Protein AF-0000000065887383 (afdb_homodimer)

Sequence (166 aa):
MAENVPADVNTLSFELAIEELETIVKRLEDGKVALEESVAIYERGEALKRRCEELLRRAEARVEKITTDASGHVTGTEPLDVRMAENVPADVNTLSFELAIEELETIVKRLEDGKVALEESVAIYERGEALKRRCEELLRRAEARVEKITTDASGHVTGTEPLDVR

pLDDT: mean 84.91, std 17.13, range [34.69, 98.5]

Solvent-accessible surface area (backbone atoms only — not comparable to full-atom values): 9653 Å² total; per-residue (Å²): 125,83,76,80,67,74,75,65,65,88,74,51,52,58,70,58,31,51,53,50,35,50,52,46,36,53,50,61,67,64,65,79,58,55,71,72,55,44,52,56,48,49,52,50,37,52,50,29,51,49,43,42,50,50,54,50,49,52,50,52,50,50,54,49,53,53,51,49,57,43,53,61,48,60,66,62,57,66,73,77,75,80,119,125,81,76,80,66,72,75,64,64,86,73,51,51,61,70,58,30,52,52,50,36,49,51,46,38,53,48,62,67,64,64,80,59,55,71,73,55,44,52,54,49,49,51,50,36,52,50,27,51,51,45,44,50,50,52,51,50,51,50,51,51,52,54,49,54,55,52,48,57,42,53,60,47,61,66,61,57,64,72,76,76,80,118

Radius of gyration: 23.43 Å; Cα contacts (8 Å, |Δi|>4): 99; chains: 2; bounding box: 41×82×50 Å

Foldseek 3Di:
DPPPPDDDLLPDDLVRLVVLLVVLVVVVVVVPDDPVRNVVSVVSNVSSVVNNVVVVVVVVVVVVVVVVVVVVVVVPPPPPPPD/DPPPPDDDLLPDDLVRLVVLLVVLVVVVVVVPDDPVRNVVSVVSNVSSVVNNVVVVVVVVVVVVVVVVVVVVVVVPPPPPPPD

Structure (mmCIF, N/CA/C/O backbone):
data_AF-0000000065887383-model_v1
#
loop_
_entity.id
_entity.type
_entity.pdbx_description
1 polymer 'Exodeoxyribonuclease 7 small subunit'
#
loop_
_atom_site.group_PDB
_atom_site.id
_atom_site.type_symbol
_atom_site.label_atom_id
_atom_site.label_alt_id
_atom_site.label_comp_id
_atom_site.label_asym_id
_atom_site.label_entity_id
_atom_site.label_seq_id
_atom_site.pdbx_PDB_ins_code
_atom_site.Cartn_x
_atom_site.Cartn_y
_atom_site.Cartn_z
_atom_site.occupancy
_atom_site.B_iso_or_equiv
_atom_site.auth_seq_id
_atom_site.auth_comp_id
_atom_site.auth_asym_id
_atom_site.auth_atom_id
_atom_site.pdbx_PDB_model_num
ATOM 1 N N . MET A 1 1 ? -21.75 19.828 24.281 1 34.69 1 MET A N 1
ATOM 2 C CA . MET A 1 1 ? -21.406 19.719 22.875 1 34.69 1 MET A CA 1
ATOM 3 C C . MET A 1 1 ? -20.5 18.516 22.625 1 34.69 1 MET A C 1
ATOM 5 O O . MET A 1 1 ? -19.578 18.266 23.406 1 34.69 1 MET A O 1
ATOM 9 N N . ALA A 1 2 ? -20.969 17.484 22.156 1 48.56 2 ALA A N 1
ATOM 10 C CA . ALA A 1 2 ? -20.234 16.234 21.969 1 48.56 2 ALA A CA 1
ATOM 11 C C . ALA A 1 2 ? -18.875 16.469 21.344 1 48.56 2 ALA A C 1
ATOM 13 O O . ALA A 1 2 ? -18.766 17.125 20.297 1 48.56 2 ALA A O 1
ATOM 14 N N . GLU A 1 3 ? -17.812 16.734 22.078 1 47.03 3 GLU A N 1
ATOM 15 C CA . GLU A 1 3 ? -16.469 16.906 21.562 1 47.03 3 GLU A CA 1
ATOM 16 C C . GLU A 1 3 ? -16.172 15.898 20.453 1 47.03 3 GLU A C 1
ATOM 18 O O . GLU A 1 3 ? -16.297 14.688 20.656 1 47.03 3 GLU A O 1
ATOM 23 N N . ASN A 1 4 ? -16.5 16.219 19.219 1 56.16 4 ASN A N 1
ATOM 24 C CA . ASN A 1 4 ? -16.25 15.375 18.062 1 56.16 4 ASN A CA 1
ATOM 25 C C . ASN A 1 4 ? -14.812 14.883 18.016 1 56.16 4 ASN A C 1
ATOM 27 O O . ASN A 1 4 ? -13.914 15.609 17.578 1 56.16 4 ASN A O 1
ATOM 31 N N . VAL A 1 5 ? -14.5 14.062 18.969 1 64.31 5 VAL A N 1
ATOM 32 C CA . VAL A 1 5 ? -13.172 13.453 19.016 1 64.31 5 VAL A CA 1
ATOM 33 C C . VAL A 1 5 ? -12.883 12.75 17.688 1 64.31 5 VAL A C 1
ATOM 35 O O . VAL A 1 5 ? -13.648 11.875 17.266 1 64.31 5 VAL A O 1
ATOM 38 N N . PRO A 1 6 ? -11.859 13.289 17.094 1 77.62 6 PRO A N 1
ATOM 39 C CA . PRO A 1 6 ? -11.539 12.641 15.82 1 77.62 6 PRO A CA 1
ATOM 40 C C . PRO A 1 6 ? -11.383 11.133 15.953 1 77.62 6 PRO A C 1
ATOM 42 O O . PRO A 1 6 ? -11.055 10.633 17.031 1 77.62 6 PRO A O 1
ATOM 45 N N . ALA A 1 7 ? -11.836 10.461 14.938 1 85.25 7 ALA A N 1
ATOM 46 C CA . ALA A 1 7 ? -11.75 9 14.914 1 85.25 7 ALA A CA 1
ATOM 47 C C . ALA A 1 7 ? -10.336 8.531 15.25 1 85.25 7 ALA A C 1
ATOM 49 O O . ALA A 1 7 ? -9.359 9.242 14.992 1 85.25 7 ALA A O 1
ATOM 50 N N . ASP A 1 8 ? -10.25 7.445 15.984 1 95.38 8 ASP A N 1
ATOM 51 C CA . ASP A 1 8 ? -8.961 6.801 16.234 1 95.38 8 ASP A CA 1
ATOM 52 C C . ASP A 1 8 ? -8.211 6.551 14.938 1 95.38 8 ASP A C 1
ATOM 54 O O . ASP A 1 8 ? -8.695 5.84 14.055 1 95.38 8 ASP A O 1
ATOM 58 N N . VAL A 1 9 ? -6.977 7.09 14.805 1 97.12 9 VAL A N 1
ATOM 59 C CA . VAL A 1 9 ? -6.16 7.039 13.602 1 97.12 9 VAL A CA 1
ATOM 60 C C . VAL A 1 9 ? -5.906 5.586 13.211 1 97.12 9 VAL A C 1
ATOM 62 O O . VAL A 1 9 ? -5.852 5.254 12.023 1 97.12 9 VAL A O 1
ATOM 65 N N . ASN A 1 10 ? -5.922 4.727 14.234 1 96.94 10 ASN A N 1
ATOM 66 C CA . ASN A 1 10 ? -5.543 3.334 14.016 1 96.94 10 ASN A CA 1
ATOM 67 C C . ASN A 1 10 ? -6.66 2.549 13.336 1 96.94 10 ASN A C 1
ATOM 69 O O . ASN A 1 10 ? -6.438 1.437 12.852 1 96.94 10 ASN A O 1
ATOM 73 N N . THR A 1 11 ? -7.797 3.115 13.242 1 96.94 11 THR A N 1
ATOM 74 C CA . THR A 1 11 ? -8.93 2.41 12.648 1 96.94 11 THR A CA 1
ATOM 75 C C . THR A 1 11 ? -9.172 2.883 11.219 1 96.94 11 THR A C 1
ATOM 77 O O . THR A 1 11 ? -10.023 2.334 10.516 1 96.94 11 THR A O 1
ATOM 80 N N . LEU A 1 12 ? -8.469 3.812 10.797 1 97 12 LEU A N 1
ATOM 81 C CA . LEU A 1 12 ? -8.695 4.395 9.484 1 97 12 LEU A CA 1
ATOM 82 C C . LEU A 1 12 ? -8.109 3.516 8.383 1 97 12 LEU A C 1
ATOM 84 O O . LEU A 1 12 ? -7.047 2.918 8.57 1 97 12 LEU A O 1
ATOM 88 N N . SER A 1 13 ? -8.914 3.576 7.285 1 97.31 13 SER A N 1
ATOM 89 C CA . SER A 1 13 ? -8.352 2.992 6.07 1 97.31 13 SER A CA 1
ATOM 90 C C . SER A 1 13 ? -7.27 3.887 5.477 1 97.31 13 SER A C 1
ATOM 92 O O . SER A 1 13 ? -7.148 5.055 5.855 1 97.31 13 SER A O 1
ATOM 94 N N . PHE A 1 14 ? -6.492 3.359 4.527 1 97.69 14 PHE A N 1
ATOM 95 C CA . PHE A 1 14 ? -5.457 4.133 3.85 1 97.69 14 PHE A CA 1
ATOM 96 C C . PHE A 1 14 ? -6.055 5.371 3.188 1 97.69 14 PHE A C 1
ATOM 98 O O . PHE A 1 14 ? -5.555 6.48 3.375 1 97.69 14 PHE A O 1
ATOM 105 N N . GLU A 1 15 ? -7.07 5.066 2.457 1 96.31 15 GLU A N 1
ATOM 106 C CA . GLU A 1 15 ? -7.688 6.152 1.705 1 96.31 15 GLU A CA 1
ATOM 107 C C . GLU A 1 15 ? -8.188 7.254 2.637 1 96.31 15 GLU A C 1
ATOM 109 O O . GLU A 1 15 ? -7.969 8.438 2.381 1 96.31 15 GLU A O 1
ATOM 114 N N . LEU A 1 16 ? -8.805 6.895 3.703 1 97.56 16 LEU A N 1
ATOM 115 C CA . LEU A 1 16 ? -9.32 7.879 4.648 1 97.56 16 LEU A CA 1
ATOM 116 C C . LEU A 1 16 ? -8.172 8.602 5.352 1 97.56 16 LEU A C 1
ATOM 118 O O . LEU A 1 16 ? -8.234 9.812 5.574 1 97.56 16 LEU A O 1
ATOM 122 N N . ALA A 1 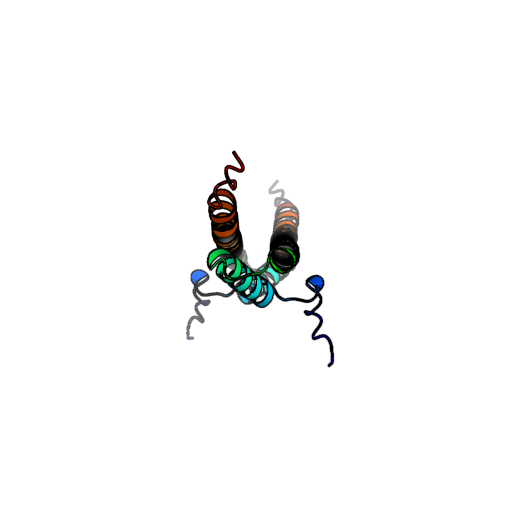17 ? -7.133 7.836 5.691 1 97.75 17 ALA A N 1
ATOM 123 C CA . ALA A 1 17 ? -5.969 8.414 6.355 1 97.75 17 ALA A CA 1
ATOM 124 C C . ALA A 1 17 ? -5.266 9.43 5.453 1 97.75 17 ALA A C 1
ATOM 126 O O . ALA A 1 17 ? -4.934 10.531 5.891 1 97.75 17 ALA A O 1
ATOM 127 N N . ILE A 1 18 ? -5.098 9.117 4.215 1 97.38 18 ILE A N 1
ATOM 128 C CA . ILE A 1 18 ? -4.391 9.984 3.285 1 97.38 18 ILE A CA 1
ATOM 129 C C . ILE A 1 18 ? -5.23 11.234 3.008 1 97.38 18 ILE A C 1
ATOM 131 O O . ILE A 1 18 ? -4.699 12.336 2.908 1 97.38 18 ILE A O 1
ATOM 135 N N . GLU A 1 19 ? -6.52 11.078 2.867 1 97.19 19 GLU A N 1
ATOM 136 C CA . GLU A 1 19 ? -7.406 12.211 2.635 1 97.19 19 GLU A CA 1
ATOM 137 C C . GLU A 1 19 ? -7.363 13.195 3.801 1 97.19 19 GLU A C 1
ATOM 139 O O . GLU A 1 19 ? -7.301 14.406 3.594 1 97.19 19 GLU A O 1
ATOM 144 N N . GLU A 1 20 ? -7.406 12.648 4.969 1 96.88 20 GLU A N 1
ATOM 145 C CA . GLU A 1 20 ? -7.332 13.516 6.141 1 96.88 20 GLU A CA 1
ATOM 146 C C . GLU A 1 20 ? -5.969 14.188 6.242 1 96.88 20 GLU A C 1
ATOM 148 O O . GLU A 1 20 ? -5.879 15.375 6.582 1 96.88 20 GLU A O 1
ATOM 153 N N . LEU A 1 21 ? -4.914 13.43 5.934 1 96.62 21 LEU A N 1
ATOM 154 C CA . LEU A 1 21 ? -3.568 14 5.945 1 96.62 21 LEU A CA 1
ATOM 155 C C . LEU A 1 21 ? -3.461 15.156 4.961 1 96.62 21 LEU A C 1
ATOM 157 O O . LEU A 1 21 ? -2.906 16.203 5.289 1 96.62 21 LEU A O 1
ATOM 161 N N . GLU A 1 22 ? -4.031 15.008 3.812 1 96.56 22 GLU A N 1
ATOM 162 C CA . GLU A 1 22 ? -4.039 16.062 2.811 1 96.56 22 GLU A CA 1
ATOM 163 C C . GLU A 1 22 ? -4.785 17.297 3.314 1 96.56 22 GLU A C 1
ATOM 165 O O . GLU A 1 22 ? -4.34 18.438 3.111 1 96.56 22 GLU A O 1
ATOM 170 N N . THR A 1 23 ? -5.871 17.109 3.93 1 95.19 23 THR A N 1
ATOM 171 C CA . THR A 1 23 ? -6.676 18.203 4.488 1 95.19 23 THR A CA 1
ATOM 172 C C . THR A 1 23 ? -5.887 18.969 5.547 1 95.19 23 THR A C 1
ATOM 174 O O . THR A 1 23 ? -5.914 20.188 5.578 1 95.19 23 THR A O 1
ATOM 177 N N . ILE A 1 24 ? -5.191 18.219 6.367 1 93.5 24 ILE A N 1
ATOM 178 C CA . ILE A 1 24 ? -4.387 18.812 7.43 1 93.5 24 ILE A CA 1
ATOM 179 C C . ILE A 1 24 ? -3.264 19.656 6.82 1 93.5 24 ILE A C 1
ATOM 181 O O . ILE A 1 24 ? -3.025 20.781 7.25 1 93.5 24 ILE A O 1
ATOM 185 N N . VAL A 1 25 ? -2.635 19.156 5.773 1 93.38 25 VAL A N 1
ATOM 186 C CA . VAL A 1 25 ? -1.535 19.859 5.125 1 93.38 25 VAL A CA 1
ATOM 187 C C . VAL A 1 25 ? -2.051 21.156 4.492 1 93.38 25 VAL A C 1
ATOM 189 O O . VAL A 1 25 ? -1.423 22.203 4.617 1 93.38 25 VAL A O 1
ATOM 192 N N . LYS A 1 26 ? -3.182 21.109 3.92 1 92.06 26 LYS A N 1
ATOM 193 C CA . LYS A 1 26 ? -3.791 22.281 3.32 1 92.06 26 LYS A CA 1
ATOM 194 C C . LYS A 1 26 ? -4.117 23.328 4.383 1 92.06 26 LYS A C 1
ATOM 196 O O . LYS A 1 26 ? -3.896 24.531 4.172 1 92.06 26 LYS A O 1
ATOM 201 N N . ARG A 1 27 ? -4.594 22.859 5.516 1 90.69 27 ARG A N 1
ATOM 202 C CA . ARG A 1 27 ? -4.938 23.766 6.609 1 90.69 27 ARG A CA 1
ATOM 203 C C . ARG A 1 27 ? -3.695 24.453 7.164 1 90.69 27 ARG A C 1
ATOM 205 O O . ARG A 1 27 ? -3.723 25.641 7.465 1 90.69 27 ARG A O 1
ATOM 212 N N . LEU A 1 28 ? -2.625 23.734 7.242 1 88.25 28 LEU A N 1
ATOM 213 C CA . LEU A 1 28 ? -1.37 24.281 7.746 1 88.25 28 LEU A CA 1
ATOM 214 C C . LEU A 1 28 ? -0.777 25.281 6.758 1 88.25 28 LEU A C 1
ATOM 216 O O . LEU A 1 28 ? -0.236 26.312 7.164 1 88.25 28 LEU A O 1
ATOM 220 N N . GLU A 1 29 ? -0.95 25.016 5.578 1 85.94 29 GLU A N 1
ATOM 221 C CA . GLU A 1 29 ? -0.429 25.891 4.531 1 85.94 29 GLU A CA 1
ATOM 222 C C . GLU A 1 29 ? -1.219 27.188 4.453 1 85.94 29 GLU A C 1
ATOM 224 O O . GLU A 1 29 ? -0.668 28.234 4.102 1 85.94 29 GLU A O 1
ATOM 229 N N . ASP A 1 30 ? -2.414 27.141 4.773 1 85.31 30 ASP A N 1
ATOM 230 C CA . ASP A 1 30 ? -3.26 28.344 4.746 1 85.31 30 ASP A CA 1
ATOM 231 C C . ASP A 1 30 ? -2.883 29.297 5.867 1 85.31 30 ASP A C 1
ATOM 233 O O . ASP A 1 30 ? -3.18 30.5 5.789 1 85.31 30 ASP A O 1
ATOM 237 N N . GLY A 1 31 ? -2.271 28.969 6.898 1 80.88 31 GLY A N 1
ATOM 238 C CA . GLY A 1 31 ? -1.736 29.812 7.957 1 80.88 31 GLY A CA 1
ATOM 239 C C . GLY A 1 31 ? -2.814 30.453 8.812 1 80.88 31 GLY A C 1
ATOM 240 O O . GLY A 1 31 ? -2.539 31.391 9.562 1 80.88 31 GLY A O 1
ATOM 241 N N . LYS A 1 32 ? -4.035 29.953 8.664 1 83.44 32 LYS A N 1
ATOM 242 C CA . LYS A 1 32 ? -5.137 30.609 9.367 1 83.44 32 LYS A CA 1
ATOM 243 C C . LYS A 1 32 ? -5.473 29.859 10.656 1 83.44 32 LYS A C 1
ATOM 245 O O . LYS A 1 32 ? -6.523 30.094 11.258 1 83.44 32 LYS A O 1
ATOM 250 N N . VAL A 1 33 ? -4.512 29.062 11.133 1 84 33 VAL A N 1
ATOM 251 C CA . VAL A 1 33 ? -4.789 28.25 12.32 1 84 33 VAL A CA 1
ATOM 252 C C . VAL A 1 33 ? -4.039 28.812 13.523 1 84 33 VAL A C 1
ATOM 254 O O . VAL A 1 33 ? -2.928 29.328 13.383 1 84 33 VAL A O 1
ATOM 257 N N . ALA A 1 34 ? -4.762 28.953 14.719 1 87 34 ALA A N 1
ATOM 258 C CA . ALA A 1 34 ? -4.113 29.359 15.969 1 87 34 ALA A CA 1
ATOM 259 C C . ALA A 1 34 ? -2.953 28.422 16.297 1 87 34 ALA A C 1
ATOM 261 O O . ALA A 1 34 ? -2.93 27.266 15.867 1 87 34 ALA A O 1
ATOM 262 N N . LEU A 1 35 ? -1.982 29.016 17.062 1 82.69 35 LEU A N 1
ATOM 263 C CA . LEU A 1 35 ? -0.776 28.266 17.391 1 82.69 35 LEU A CA 1
ATOM 264 C C . LEU A 1 35 ? -1.127 26.922 18.016 1 82.69 35 LEU A C 1
ATOM 266 O O . LEU A 1 35 ? -0.615 25.875 17.609 1 82.69 35 LEU A O 1
ATOM 270 N N . GLU A 1 36 ? -1.937 26.891 19.062 1 84.56 36 GLU A N 1
ATOM 271 C CA . GLU A 1 36 ? -2.316 25.672 19.75 1 84.56 36 GLU A CA 1
ATOM 272 C C . GLU A 1 36 ? -3.004 24.688 18.812 1 84.56 36 GLU A C 1
ATOM 274 O O . GLU A 1 36 ? -2.754 23.484 18.875 1 84.56 36 GLU A O 1
ATOM 279 N N . GLU A 1 37 ? -3.744 25.125 17.969 1 89 37 GLU A N 1
ATOM 280 C CA . GLU A 1 37 ? -4.438 24.297 16.984 1 89 37 GLU A CA 1
ATOM 281 C C . GLU A 1 37 ? -3.465 23.734 15.945 1 89 37 GLU A C 1
ATOM 283 O O . GLU A 1 37 ? -3.611 22.594 15.492 1 89 37 GLU A O 1
ATOM 288 N N . SER A 1 38 ? -2.469 24.594 15.742 1 87.38 38 SER A N 1
ATOM 289 C CA . SER A 1 38 ? -1.467 24.156 14.773 1 87.38 38 SER A CA 1
ATOM 290 C C . SER A 1 38 ? -0.67 22.969 15.297 1 87.38 38 SER A C 1
ATOM 292 O O . SER A 1 38 ? -0.361 22.047 14.539 1 87.38 38 SER A O 1
ATOM 294 N N . VAL A 1 39 ? -0.404 23 16.594 1 88.31 39 VAL A N 1
ATOM 295 C CA . VAL A 1 39 ? 0.352 21.906 17.203 1 88.31 39 VAL A CA 1
ATO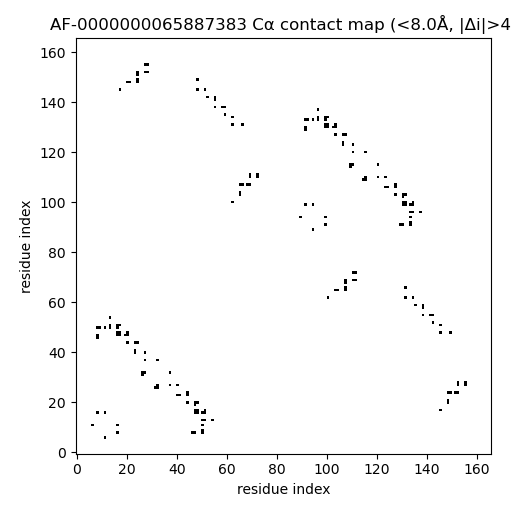M 296 C C . VAL A 1 39 ? -0.485 20.641 17.188 1 88.31 39 VAL A C 1
ATOM 298 O O . VAL A 1 39 ? 0.002 19.562 16.797 1 88.31 39 VAL A O 1
ATOM 301 N N . ALA A 1 40 ? -1.68 20.703 17.562 1 91.06 40 ALA A N 1
ATOM 302 C CA . ALA A 1 40 ? -2.568 19.547 17.578 1 91.06 40 ALA A CA 1
ATOM 303 C C . ALA A 1 40 ? -2.766 18.984 16.172 1 91.06 40 ALA A C 1
ATOM 305 O O . ALA A 1 40 ? -2.77 17.766 15.992 1 91.06 40 ALA A O 1
ATOM 306 N N . ILE A 1 41 ? -2.939 19.859 15.242 1 91.12 41 ILE A N 1
ATOM 307 C CA . ILE A 1 41 ? -3.141 19.469 13.859 1 91.12 41 ILE A CA 1
ATOM 308 C C . ILE A 1 41 ? -1.87 18.812 13.32 1 91.12 41 ILE A C 1
ATOM 310 O O . ILE A 1 41 ? -1.934 17.812 12.594 1 91.12 41 ILE A O 1
ATOM 314 N N . TYR A 1 42 ? -0.744 19.375 13.703 1 91.19 42 TYR A N 1
ATOM 315 C CA . TYR A 1 42 ? 0.537 18.797 13.305 1 91.19 42 TYR A CA 1
ATOM 316 C C . TYR A 1 42 ? 0.724 17.406 13.883 1 91.19 42 TYR A C 1
ATOM 318 O O . TYR A 1 42 ? 1.146 16.484 13.188 1 91.19 42 TYR A O 1
ATOM 326 N N . GLU A 1 43 ? 0.353 17.203 15.078 1 93.81 43 GLU A N 1
ATOM 327 C CA . GLU A 1 43 ? 0.474 15.914 15.734 1 93.81 43 GLU A CA 1
ATOM 328 C C . GLU A 1 43 ? -0.431 14.875 15.078 1 93.81 43 GLU A C 1
ATOM 330 O O . GLU A 1 43 ? -0.025 13.727 14.883 1 93.81 43 GLU A O 1
ATOM 335 N N . ARG A 1 44 ? -1.569 15.273 14.789 1 95.75 44 ARG A N 1
ATOM 336 C CA . ARG A 1 44 ? -2.488 14.367 14.109 1 95.75 44 ARG A CA 1
ATOM 337 C C . ARG A 1 44 ? -1.969 13.992 12.727 1 95.75 44 ARG A C 1
ATOM 339 O O . ARG A 1 44 ? -2.076 12.844 12.305 1 95.75 44 ARG A O 1
ATOM 346 N N . GLY A 1 45 ? -1.414 15.016 12.062 1 95.38 45 GLY A N 1
ATOM 347 C CA . GLY A 1 45 ? -0.812 14.742 10.766 1 95.38 45 GLY A CA 1
ATOM 348 C C . GLY A 1 45 ? 0.3 13.711 10.836 1 95.38 45 GLY A C 1
ATOM 349 O O . GLY A 1 45 ? 0.374 12.812 9.992 1 95.38 45 GLY A O 1
ATOM 350 N N . GLU A 1 46 ? 1.063 13.82 11.906 1 95.62 46 GLU A N 1
ATOM 351 C CA . GLU A 1 46 ? 2.141 12.852 12.086 1 95.62 46 GLU A CA 1
ATOM 352 C C . GLU A 1 46 ? 1.587 11.453 12.336 1 95.62 46 GLU A C 1
ATOM 354 O O . GLU A 1 46 ? 2.123 10.461 11.828 1 95.62 46 GLU A O 1
ATOM 359 N N . ALA A 1 47 ? 0.621 11.422 13.102 1 97.44 47 ALA A N 1
ATOM 360 C CA . ALA A 1 47 ? -0.008 10.141 13.398 1 97.44 47 ALA A CA 1
ATOM 361 C C . ALA A 1 47 ? -0.61 9.516 12.141 1 97.44 47 ALA A C 1
ATOM 363 O O . ALA A 1 47 ? -0.511 8.312 11.922 1 97.44 47 ALA A O 1
ATOM 364 N N . LEU A 1 48 ? -1.256 10.359 11.344 1 97.88 48 LEU A N 1
ATOM 365 C CA . LEU A 1 48 ? -1.844 9.891 10.094 1 97.88 48 LEU A CA 1
ATOM 366 C C . LEU A 1 48 ? -0.764 9.398 9.133 1 97.88 48 LEU A C 1
ATOM 368 O O . LEU A 1 48 ? -0.947 8.391 8.453 1 97.88 48 LEU A O 1
ATOM 372 N N . LYS A 1 49 ? 0.372 10.023 9.047 1 97.19 49 LYS A N 1
ATOM 373 C CA . LYS A 1 49 ? 1.5 9.57 8.234 1 97.19 49 LYS A CA 1
ATOM 374 C C . LYS A 1 49 ? 1.979 8.195 8.688 1 97.19 49 LYS A C 1
ATOM 376 O O . LYS A 1 49 ? 2.193 7.309 7.859 1 97.19 49 LYS A O 1
ATOM 381 N N . ARG A 1 50 ? 2.098 8.047 9.969 1 97.81 50 ARG A N 1
ATOM 382 C CA . ARG A 1 50 ? 2.531 6.766 10.508 1 97.81 50 ARG A CA 1
ATOM 383 C C . ARG A 1 50 ? 1.522 5.668 10.195 1 97.81 50 ARG A C 1
ATOM 385 O O . ARG A 1 50 ? 1.905 4.539 9.875 1 97.81 50 ARG A O 1
ATOM 392 N N . ARG A 1 51 ? 0.296 6.008 10.234 1 98.44 51 ARG A N 1
ATOM 393 C CA . ARG A 1 51 ? -0.763 5.062 9.898 1 98.44 51 ARG A CA 1
ATOM 394 C C . ARG A 1 51 ? -0.652 4.613 8.445 1 98.44 51 ARG A C 1
ATOM 396 O O . ARG A 1 51 ? -0.743 3.418 8.156 1 98.44 51 ARG A O 1
ATOM 403 N N . CYS A 1 52 ? -0.468 5.551 7.59 1 98.44 52 CYS A N 1
ATOM 404 C CA . CYS A 1 52 ? -0.302 5.227 6.176 1 98.44 52 CYS A CA 1
ATOM 405 C C . CYS A 1 52 ? 0.915 4.336 5.961 1 98.44 52 CYS A C 1
ATOM 407 O O . CYS A 1 52 ? 0.841 3.34 5.238 1 98.44 52 CYS A O 1
ATOM 409 N N . GLU A 1 53 ? 2.004 4.633 6.645 1 98.19 53 GLU A N 1
ATOM 410 C CA . GLU A 1 53 ? 3.23 3.854 6.516 1 98.19 53 GLU A CA 1
ATOM 411 C C . GLU A 1 53 ? 3.039 2.434 7.043 1 98.19 53 GLU A C 1
ATOM 413 O O . GLU A 1 53 ? 3.529 1.473 6.445 1 98.19 53 GLU A O 1
ATOM 418 N N . GLU A 1 54 ? 2.385 2.361 8.117 1 98.38 54 GLU A N 1
ATOM 419 C CA . GLU A 1 54 ? 2.104 1.053 8.695 1 98.38 54 GLU A CA 1
ATOM 420 C C . GLU A 1 54 ? 1.27 0.195 7.75 1 98.38 54 GLU A C 1
ATOM 422 O O . GLU A 1 54 ? 1.563 -0.985 7.551 1 98.38 54 GLU A O 1
ATOM 427 N N . LEU A 1 55 ? 0.293 0.794 7.219 1 98.44 55 LEU A N 1
ATOM 428 C CA . LEU A 1 55 ? -0.588 0.072 6.309 1 98.44 55 LEU A CA 1
ATOM 429 C C . LEU A 1 55 ? 0.162 -0.353 5.051 1 98.44 55 LEU A C 1
ATOM 431 O O . LEU A 1 55 ? -0.033 -1.464 4.551 1 98.44 55 LEU A O 1
ATOM 435 N N . LEU A 1 56 ? 1.043 0.49 4.504 1 98.44 56 LEU A N 1
ATOM 436 C CA . LEU A 1 56 ? 1.862 0.157 3.346 1 98.44 56 LEU A CA 1
ATOM 437 C C . LEU A 1 56 ? 2.838 -0.967 3.674 1 98.44 56 LEU A C 1
ATOM 439 O O . LEU A 1 56 ? 3.021 -1.889 2.873 1 98.44 56 LEU A O 1
ATOM 443 N N . ARG A 1 57 ? 3.391 -0.968 4.848 1 98.25 57 ARG A N 1
ATOM 444 C CA . ARG A 1 57 ? 4.305 -2.025 5.27 1 98.25 57 ARG A CA 1
ATOM 445 C C . ARG A 1 57 ? 3.576 -3.359 5.391 1 98.25 57 ARG A C 1
ATOM 447 O O . ARG A 1 57 ? 4.117 -4.402 5.012 1 98.25 57 ARG A O 1
ATOM 454 N N . ARG A 1 58 ? 2.424 -3.314 5.898 1 98.06 58 ARG A N 1
ATOM 455 C CA . ARG A 1 58 ? 1.632 -4.531 6.031 1 98.06 58 ARG A CA 1
ATOM 456 C C . ARG A 1 58 ? 1.285 -5.113 4.664 1 98.06 58 ARG A C 1
ATOM 458 O O . ARG A 1 58 ? 1.329 -6.332 4.473 1 98.06 58 ARG A O 1
ATOM 465 N N . ALA A 1 59 ? 0.975 -4.219 3.816 1 97.94 59 ALA A N 1
ATOM 466 C CA . ALA A 1 59 ? 0.668 -4.656 2.455 1 97.94 59 ALA A CA 1
ATOM 467 C C . ALA A 1 59 ? 1.896 -5.266 1.786 1 97.94 59 ALA A C 1
ATOM 469 O O . ALA A 1 59 ? 1.801 -6.309 1.136 1 97.94 59 ALA A O 1
ATOM 470 N N . GLU A 1 60 ? 3.031 -4.676 1.909 1 98.31 60 G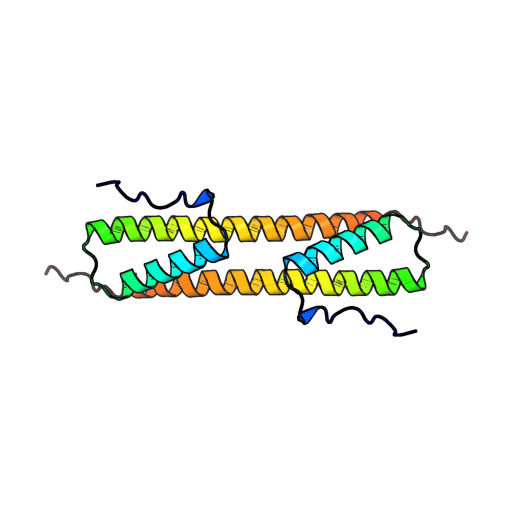LU A N 1
ATOM 471 C CA . GLU A 1 60 ? 4.281 -5.199 1.366 1 98.31 60 GLU A CA 1
ATOM 472 C C . GLU A 1 60 ? 4.613 -6.562 1.962 1 98.31 60 GLU A C 1
ATOM 474 O O . GLU A 1 60 ? 5.02 -7.48 1.242 1 98.31 60 GLU A O 1
ATOM 479 N N . ALA A 1 61 ? 4.426 -6.691 3.264 1 97.94 61 ALA A N 1
ATOM 480 C CA . ALA A 1 61 ? 4.684 -7.953 3.951 1 97.94 61 ALA A CA 1
ATOM 481 C C . ALA A 1 61 ? 3.764 -9.055 3.432 1 97.94 61 ALA A C 1
ATOM 483 O O . ALA A 1 61 ? 4.184 -10.203 3.285 1 97.94 61 ALA A O 1
ATOM 484 N N . ARG A 1 62 ? 2.539 -8.672 3.15 1 97.31 62 ARG A N 1
ATOM 485 C CA . ARG A 1 62 ? 1.574 -9.633 2.625 1 97.31 62 ARG A CA 1
ATOM 486 C C . ARG A 1 62 ? 1.996 -10.133 1.246 1 97.31 62 ARG A C 1
ATOM 488 O O . ARG A 1 62 ? 1.973 -11.336 0.982 1 97.31 62 ARG A O 1
ATOM 495 N N . VAL A 1 63 ? 2.424 -9.242 0.396 1 97.31 63 VAL A N 1
ATOM 496 C CA . VAL A 1 63 ? 2.898 -9.594 -0.938 1 97.31 63 VAL A CA 1
ATOM 497 C C . VAL A 1 63 ? 4.105 -10.531 -0.825 1 97.31 63 VAL A C 1
ATOM 499 O O . VAL A 1 63 ? 4.188 -11.531 -1.535 1 97.31 63 VAL A O 1
ATOM 502 N N . GLU A 1 64 ? 5.047 -10.25 0.017 1 96.19 64 GLU A N 1
ATOM 503 C CA . GLU A 1 64 ? 6.254 -11.047 0.209 1 96.19 64 GLU A CA 1
ATOM 504 C C . GLU A 1 64 ? 5.918 -12.453 0.703 1 96.19 64 GLU A C 1
ATOM 506 O O . GLU A 1 64 ? 6.488 -13.438 0.229 1 96.19 64 GLU A O 1
ATOM 511 N N . LYS A 1 65 ? 5.031 -12.523 1.643 1 96.12 65 LYS A N 1
ATOM 512 C CA . LYS A 1 65 ? 4.637 -13.82 2.188 1 96.12 65 LYS A CA 1
ATOM 513 C C . LYS A 1 65 ? 4.035 -14.711 1.105 1 96.12 65 LYS A C 1
ATOM 515 O O . LYS A 1 65 ? 4.391 -15.891 0.994 1 96.12 65 LYS A O 1
ATOM 520 N N . ILE A 1 66 ? 3.232 -14.164 0.327 1 94.38 66 ILE A N 1
ATOM 521 C CA . ILE A 1 66 ? 2.562 -14.922 -0.728 1 94.38 66 ILE A CA 1
ATOM 522 C C . ILE A 1 66 ? 3.592 -15.406 -1.747 1 94.38 66 ILE A C 1
ATOM 524 O O . ILE A 1 66 ? 3.541 -16.547 -2.189 1 94.38 66 ILE A O 1
ATOM 528 N N . THR A 1 67 ? 4.551 -14.547 -2.102 1 92.06 67 THR A N 1
ATOM 529 C CA . THR A 1 67 ? 5.508 -14.875 -3.15 1 92.06 67 THR A CA 1
ATOM 530 C C . THR A 1 67 ? 6.57 -15.836 -2.629 1 92.06 67 THR A C 1
ATOM 532 O O . THR A 1 67 ? 7.117 -16.641 -3.391 1 92.06 67 THR A O 1
ATOM 535 N N . THR A 1 68 ? 6.922 -15.773 -1.403 1 90.25 68 THR A N 1
ATOM 536 C CA . THR A 1 68 ? 7.852 -16.719 -0.787 1 90.25 68 THR A CA 1
ATOM 537 C C . THR A 1 68 ? 7.266 -18.125 -0.767 1 90.25 68 THR A C 1
ATOM 539 O O . THR A 1 68 ? 7.969 -19.094 -1.031 1 90.25 68 THR A O 1
ATOM 542 N N . ASP A 1 69 ? 6.074 -18.219 -0.556 1 83.19 69 ASP A N 1
ATOM 543 C CA . ASP A 1 69 ? 5.387 -19.5 -0.59 1 83.19 69 ASP A CA 1
ATOM 544 C C . ASP A 1 69 ? 5.43 -20.109 -1.99 1 83.19 69 ASP A C 1
ATOM 546 O O . ASP A 1 69 ? 5.609 -21.328 -2.141 1 83.19 69 ASP A O 1
ATOM 550 N N . ALA A 1 70 ? 5.402 -19.266 -2.908 1 78.25 70 ALA A N 1
ATOM 551 C CA . ALA A 1 70 ? 5.465 -19.719 -4.293 1 78.25 70 ALA A CA 1
ATOM 552 C C . ALA A 1 70 ? 6.852 -20.266 -4.633 1 78.25 70 ALA A C 1
ATOM 554 O O . ALA A 1 70 ? 6.98 -21.266 -5.336 1 78.25 70 ALA A O 1
ATOM 555 N N . SER A 1 71 ? 7.895 -19.578 -4.184 1 77.06 71 SER A N 1
ATOM 556 C CA . SER A 1 71 ? 9.273 -19.938 -4.484 1 77.06 71 SER A CA 1
ATOM 557 C C . SER A 1 71 ? 9.695 -21.203 -3.742 1 77.06 71 SER A C 1
ATOM 559 O O . SER A 1 71 ? 10.531 -21.969 -4.23 1 77.06 71 SER A O 1
ATOM 561 N N . GLY A 1 72 ? 9.336 -21.281 -2.449 1 73.25 72 GLY A N 1
ATOM 562 C CA . GLY A 1 72 ? 9.641 -22.484 -1.681 1 73.25 72 GLY A CA 1
ATOM 563 C C . GLY A 1 72 ? 9.117 -23.75 -2.32 1 73.25 72 GLY A C 1
ATOM 564 O O . GLY A 1 72 ? 9.727 -24.812 -2.191 1 73.25 72 GLY A O 1
ATOM 565 N N . HIS A 1 73 ? 8.125 -23.734 -3.033 1 63.41 73 HIS A N 1
ATOM 566 C CA . HIS A 1 73 ? 7.52 -24.906 -3.658 1 63.41 73 HIS A CA 1
ATOM 567 C C . HIS A 1 73 ? 8.188 -25.219 -4.992 1 63.41 73 HIS A C 1
ATOM 569 O O . HIS A 1 73 ? 8.289 -26.391 -5.379 1 63.41 73 HIS A O 1
ATOM 575 N N . VAL A 1 74 ? 8.602 -24.234 -5.707 1 60.94 74 VAL A N 1
ATOM 576 C CA . VAL A 1 74 ? 9.297 -24.484 -6.965 1 60.94 74 VAL A CA 1
ATOM 577 C C . VAL A 1 74 ? 10.578 -25.266 -6.695 1 60.94 74 VAL A C 1
ATOM 579 O O . VAL A 1 74 ? 10.984 -26.109 -7.504 1 60.94 74 VAL A O 1
ATOM 582 N N . THR A 1 75 ? 11.25 -24.969 -5.66 1 57.78 75 THR A N 1
ATOM 583 C CA . THR A 1 75 ? 12.484 -25.672 -5.324 1 57.78 75 THR A CA 1
ATOM 584 C C . THR A 1 75 ? 12.172 -27.109 -4.871 1 57.78 75 THR A C 1
ATOM 586 O O . THR A 1 75 ? 13.008 -28 -5.02 1 57.78 75 THR A O 1
ATOM 589 N N . GLY A 1 76 ? 11.047 -27.312 -4.332 1 53.53 76 GLY A N 1
ATOM 590 C CA . GLY A 1 76 ? 10.727 -28.656 -3.893 1 53.53 76 GLY A CA 1
ATOM 591 C C . GLY A 1 76 ? 10.484 -29.625 -5.043 1 53.53 76 GLY A C 1
ATOM 5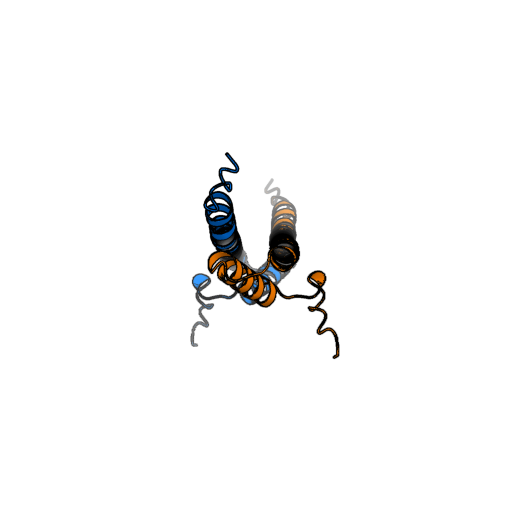92 O O . GLY A 1 76 ? 10.25 -30.812 -4.824 1 53.53 76 GLY A O 1
ATOM 593 N N . THR A 1 77 ? 10.188 -29.172 -6.125 1 53.09 77 THR A N 1
ATOM 594 C CA . THR A 1 77 ? 10.102 -30.109 -7.234 1 53.09 77 THR A CA 1
ATOM 595 C C . THR A 1 77 ? 11.477 -30.703 -7.539 1 53.09 77 THR A C 1
ATOM 597 O O . THR A 1 77 ? 12.406 -29.984 -7.902 1 53.09 77 THR A O 1
ATOM 600 N N . GLU A 1 78 ? 11.859 -31.719 -6.863 1 52.78 78 GLU A N 1
ATOM 601 C CA . GLU A 1 78 ? 13.055 -32.562 -7.027 1 52.78 78 GLU A CA 1
ATOM 602 C C . GLU A 1 78 ? 13.375 -32.781 -8.5 1 52.78 78 GLU A C 1
ATOM 604 O O . GLU A 1 78 ? 12.477 -33.094 -9.297 1 52.78 78 GLU A O 1
ATOM 609 N N . PRO A 1 79 ? 14.453 -32.188 -8.93 1 53.88 79 PRO A N 1
ATOM 610 C CA . PRO A 1 79 ? 14.875 -32.531 -10.297 1 53.88 79 PRO A CA 1
ATOM 611 C C . PRO A 1 79 ? 14.664 -34 -10.633 1 53.88 79 PRO A C 1
ATOM 613 O O . PRO A 1 79 ? 14.734 -34.875 -9.742 1 53.88 79 PRO A O 1
ATOM 616 N N . LEU A 1 80 ? 13.781 -34.312 -11.562 1 50.28 80 LEU A N 1
ATOM 617 C CA . LEU A 1 80 ? 13.781 -35.688 -12.062 1 50.28 80 LEU A CA 1
ATOM 618 C C . LEU A 1 80 ? 15.203 -36.219 -12.227 1 50.28 80 LEU A C 1
ATOM 620 O O . LEU A 1 80 ? 16 -35.625 -12.953 1 50.28 80 LEU A O 1
ATOM 624 N N . ASP A 1 81 ? 15.758 -36.75 -11.188 1 48.5 81 ASP A N 1
ATOM 625 C CA . ASP A 1 81 ? 17 -37.5 -11.383 1 48.5 81 ASP A CA 1
ATOM 626 C C . ASP A 1 81 ? 16.938 -38.344 -12.656 1 48.5 81 ASP A C 1
ATOM 628 O O . ASP A 1 81 ? 16.219 -39.312 -12.727 1 48.5 81 ASP A O 1
ATOM 632 N N . VAL A 1 82 ? 16.906 -37.688 -13.805 1 47.28 82 VAL A N 1
ATOM 633 C CA . VAL A 1 82 ? 17.141 -38.469 -15.008 1 47.28 82 VAL A CA 1
ATOM 634 C C . VAL A 1 82 ? 18.531 -39.125 -14.93 1 47.28 82 VAL A C 1
ATOM 636 O O . VAL A 1 82 ? 19.547 -38.438 -15.023 1 47.28 82 VAL A O 1
ATOM 639 N N . ARG A 1 83 ? 18.797 -39.906 -13.852 1 40.41 83 ARG A N 1
ATOM 640 C CA . ARG A 1 83 ? 19.859 -40.875 -14.133 1 40.41 83 ARG A CA 1
ATOM 641 C C . ARG A 1 83 ? 19.359 -41.969 -15.062 1 40.41 83 ARG A C 1
ATOM 643 O O . ARG A 1 83 ? 18.203 -42.375 -14.977 1 40.41 83 ARG A O 1
ATOM 650 N N . MET B 1 1 ? -15.031 -20.938 -28.484 1 40.72 1 MET B N 1
ATOM 651 C CA . MET B 1 1 ? -14.898 -20.844 -27.031 1 40.72 1 MET B CA 1
ATOM 652 C C . MET B 1 1 ? -14.203 -19.562 -26.625 1 40.72 1 MET B C 1
ATOM 654 O O . MET B 1 1 ? -13.172 -19.203 -27.188 1 40.72 1 MET B O 1
ATOM 658 N N . ALA B 1 2 ? -14.805 -18.609 -26.344 1 51.47 2 ALA B N 1
ATOM 659 C CA . ALA B 1 2 ? -14.266 -17.281 -26.109 1 51.47 2 ALA B CA 1
ATOM 660 C C . ALA B 1 2 ? -13.039 -17.328 -25.203 1 51.47 2 ALA B C 1
ATOM 662 O O . ALA B 1 2 ? -13.07 -17.953 -24.141 1 51.47 2 ALA B O 1
ATOM 663 N N . GLU B 1 3 ? -11.828 -17.375 -25.672 1 51.75 3 GLU B N 1
ATOM 664 C CA . GLU B 1 3 ? -10.609 -17.438 -24.875 1 51.75 3 GLU B CA 1
ATOM 665 C C . GLU B 1 3 ? -10.641 -16.422 -23.734 1 51.75 3 GLU B C 1
ATOM 667 O O . GLU B 1 3 ? -10.805 -15.219 -23.984 1 51.75 3 GLU B O 1
ATOM 672 N N . ASN B 1 4 ? -11.391 -16.719 -22.688 1 56.78 4 ASN B N 1
ATOM 673 C CA . ASN B 1 4 ? -11.414 -15.859 -21.5 1 56.78 4 ASN B CA 1
ATOM 674 C C . ASN B 1 4 ? -10.031 -15.305 -21.188 1 56.78 4 ASN B C 1
ATOM 676 O O . ASN B 1 4 ? -9.211 -15.984 -20.578 1 56.78 4 ASN B O 1
ATOM 680 N N . VAL B 1 5 ? -9.578 -14.445 -22.078 1 65.62 5 VAL B N 1
ATOM 681 C CA . VAL B 1 5 ? -8.305 -13.781 -21.844 1 65.62 5 VAL B CA 1
ATOM 682 C C . VAL B 1 5 ? -8.328 -13.078 -20.484 1 65.62 5 VAL B C 1
ATOM 684 O O . VAL B 1 5 ? -9.195 -12.25 -20.234 1 65.62 5 VAL B O 1
ATOM 687 N N . PRO B 1 6 ? -7.473 -13.562 -19.688 1 78.19 6 PRO B N 1
ATOM 688 C CA . PRO B 1 6 ? -7.441 -12.906 -18.375 1 78.19 6 PRO B CA 1
ATOM 689 C C . PRO B 1 6 ? -7.305 -11.391 -18.469 1 78.19 6 PRO B C 1
ATOM 691 O O . PRO B 1 6 ? -6.773 -10.875 -19.453 1 78.19 6 PRO B O 1
ATOM 694 N N . ALA B 1 7 ? -8.016 -10.734 -17.609 1 85.25 7 ALA B N 1
ATOM 695 C CA . ALA B 1 7 ? -7.977 -9.273 -17.562 1 85.25 7 ALA B CA 1
ATOM 696 C C . ALA B 1 7 ? -6.543 -8.758 -17.594 1 85.25 7 ALA B C 1
ATOM 698 O O . ALA B 1 7 ? -5.621 -9.438 -17.125 1 85.25 7 ALA B O 1
ATOM 699 N N . ASP B 1 8 ? -6.344 -7.66 -18.297 1 95.44 8 ASP B N 1
ATOM 700 C CA . ASP B 1 8 ? -5.059 -6.973 -18.281 1 95.44 8 ASP B CA 1
ATOM 701 C C . ASP B 1 8 ? -4.605 -6.703 -16.844 1 95.44 8 ASP B C 1
ATOM 703 O O . ASP B 1 8 ? -5.289 -6.012 -16.094 1 95.44 8 ASP B O 1
ATOM 707 N N . VAL B 1 9 ? -3.416 -7.18 -16.453 1 97.12 9 VAL B N 1
ATOM 708 C CA . VAL B 1 9 ? -2.875 -7.109 -15.102 1 97.12 9 VAL B 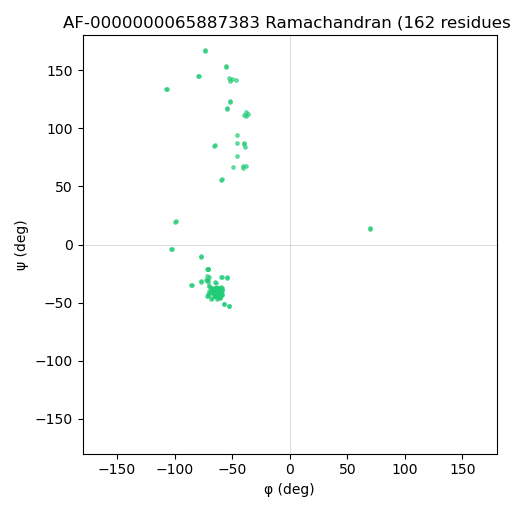CA 1
ATOM 709 C C . VAL B 1 9 ? -2.756 -5.648 -14.672 1 97.12 9 VAL B C 1
ATOM 711 O O . VAL B 1 9 ? -2.965 -5.32 -13.5 1 97.12 9 VAL B O 1
ATOM 714 N N . ASN B 1 10 ? -2.584 -4.773 -15.68 1 96.94 10 ASN B N 1
ATOM 715 C CA . ASN B 1 10 ? -2.305 -3.371 -15.391 1 96.94 10 ASN B CA 1
ATOM 716 C C . ASN B 1 10 ? -3.566 -2.625 -14.961 1 96.94 10 ASN B C 1
ATOM 718 O O . ASN B 1 10 ? -3.486 -1.509 -14.445 1 96.94 10 ASN B O 1
ATOM 722 N N . THR B 1 11 ? -4.676 -3.232 -15.102 1 96.94 11 THR B N 1
ATOM 723 C CA . THR B 1 11 ? -5.93 -2.566 -14.766 1 96.94 11 THR B CA 1
ATOM 724 C C . THR B 1 11 ? -6.461 -3.055 -13.422 1 96.94 11 THR B C 1
ATOM 726 O O . THR B 1 11 ? -7.457 -2.539 -12.914 1 96.94 11 THR B O 1
ATOM 729 N N . LEU B 1 12 ? -5.832 -3.959 -12.852 1 97.06 12 LEU B N 1
ATOM 730 C CA . LEU B 1 12 ? -6.32 -4.555 -11.617 1 97.06 12 LEU B CA 1
ATOM 731 C C . LEU B 1 12 ? -6.008 -3.66 -10.422 1 97.06 12 LEU B C 1
ATOM 733 O O . LEU B 1 12 ? -4.949 -3.027 -10.375 1 97.06 12 LEU B O 1
ATOM 737 N N . SER B 1 13 ? -7.02 -3.75 -9.531 1 97.31 13 SER B N 1
ATOM 738 C CA . SER B 1 13 ? -6.75 -3.152 -8.227 1 97.31 13 SER B CA 1
ATOM 739 C C . SER B 1 13 ? -5.789 -4.012 -7.41 1 97.31 13 SER B C 1
ATOM 741 O O . SER B 1 13 ? -5.547 -5.172 -7.75 1 97.31 13 SER B O 1
ATOM 743 N N . PHE B 1 14 ? -5.246 -3.451 -6.324 1 97.69 14 PHE B N 1
ATOM 744 C CA . PHE B 1 14 ? -4.355 -4.191 -5.441 1 97.69 14 PHE B CA 1
ATOM 745 C C . PHE B 1 14 ? -5.035 -5.449 -4.914 1 97.69 14 PHE B C 1
ATOM 747 O O . PHE B 1 14 ? -4.473 -6.543 -4.984 1 97.69 14 PHE B O 1
ATOM 754 N N . GLU B 1 15 ? -6.188 -5.172 -4.406 1 96.31 15 GLU B N 1
ATOM 755 C CA . GLU B 1 15 ? -6.918 -6.277 -3.795 1 96.31 15 GLU B CA 1
ATOM 756 C C . GLU B 1 15 ? -7.18 -7.391 -4.805 1 96.31 15 GLU B C 1
ATOM 758 O O . GLU B 1 15 ? -6.977 -8.57 -4.504 1 96.31 15 GLU B O 1
ATOM 763 N N . LEU B 1 16 ? -7.562 -7.055 -5.977 1 97.62 16 LEU B N 1
ATOM 764 C CA . LEU B 1 16 ? -7.828 -8.055 -7.004 1 97.62 16 LEU B CA 1
ATOM 765 C C . LEU B 1 16 ? -6.539 -8.742 -7.445 1 97.62 16 LEU B C 1
ATOM 767 O O . LEU B 1 16 ? -6.52 -9.953 -7.664 1 97.62 16 LEU B O 1
ATOM 771 N N 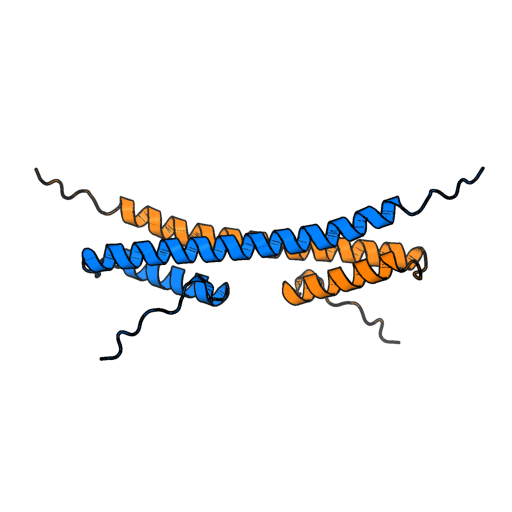. ALA B 1 17 ? -5.48 -7.953 -7.57 1 97.75 17 ALA B N 1
ATOM 772 C CA . ALA B 1 17 ? -4.188 -8.492 -7.973 1 97.75 17 ALA B CA 1
ATOM 773 C C . ALA B 1 17 ? -3.66 -9.484 -6.941 1 97.75 17 ALA B C 1
ATOM 775 O O . ALA B 1 17 ? -3.207 -10.578 -7.293 1 97.75 17 ALA B O 1
ATOM 776 N N . ILE B 1 18 ? -3.756 -9.148 -5.695 1 97.44 18 ILE B N 1
ATOM 777 C CA . ILE B 1 18 ? -3.242 -10 -4.629 1 97.44 18 ILE B CA 1
ATOM 778 C C . ILE B 1 18 ? -4.082 -11.273 -4.535 1 97.44 18 ILE B C 1
ATOM 780 O O . ILE B 1 18 ? -3.547 -12.367 -4.328 1 97.44 18 ILE B O 1
ATOM 784 N N . GLU B 1 19 ? -5.367 -11.18 -4.652 1 97.19 19 GLU B N 1
ATOM 785 C CA . GLU B 1 19 ? -6.25 -12.336 -4.609 1 97.19 19 GLU B CA 1
ATOM 786 C C . GLU B 1 19 ? -5.93 -13.32 -5.738 1 97.19 19 GLU B C 1
ATOM 788 O O . GLU B 1 19 ? -5.871 -14.531 -5.516 1 97.19 19 GLU B O 1
ATOM 793 N N . GLU B 1 20 ? -5.746 -12.758 -6.898 1 96.88 20 GLU B N 1
ATOM 794 C CA . GLU B 1 20 ? -5.398 -13.625 -8.023 1 96.88 20 GLU B CA 1
ATOM 795 C C . GLU B 1 20 ? -4.023 -14.258 -7.828 1 96.88 20 GLU B C 1
ATOM 797 O O . GLU B 1 20 ? -3.826 -15.438 -8.133 1 96.88 20 GLU B O 1
ATOM 802 N N . LEU B 1 21 ? -3.074 -13.469 -7.316 1 96.69 21 LEU B N 1
ATOM 803 C CA . LEU B 1 21 ? -1.74 -13.992 -7.039 1 96.69 21 LEU B CA 1
ATOM 804 C C . LEU B 1 21 ? -1.808 -15.156 -6.051 1 96.69 21 LEU B C 1
ATOM 806 O O . LEU B 1 21 ? -1.16 -16.188 -6.254 1 96.69 21 LEU B O 1
ATOM 810 N N . GLU B 1 22 ? -2.604 -15.016 -5.047 1 96.5 22 GLU B N 1
ATOM 811 C CA . GLU B 1 22 ? -2.785 -16.078 -4.066 1 96.5 22 GLU B CA 1
ATOM 812 C C . GLU B 1 22 ? -3.369 -17.344 -4.711 1 96.5 22 GLU B C 1
ATOM 814 O O . GLU B 1 22 ? -2.938 -18.453 -4.414 1 96.5 22 GLU B O 1
ATOM 819 N N . THR B 1 23 ? -4.305 -17.188 -5.539 1 95.12 23 THR B N 1
ATOM 820 C CA . THR B 1 23 ? -4.934 -18.297 -6.25 1 95.12 23 THR B CA 1
ATOM 821 C C . THR B 1 23 ? -3.916 -19.031 -7.109 1 95.12 23 THR B C 1
ATOM 823 O O . THR B 1 23 ? -3.896 -20.266 -7.141 1 95.12 23 THR B O 1
ATOM 826 N N . ILE B 1 24 ? -3.1 -18.266 -7.777 1 93.5 24 ILE B N 1
ATOM 827 C CA . ILE B 1 24 ? -2.068 -18.828 -8.641 1 93.5 24 ILE B CA 1
ATOM 828 C C . ILE B 1 24 ? -1.076 -19.641 -7.809 1 93.5 24 ILE B C 1
ATOM 830 O O . ILE B 1 24 ? -0.718 -20.766 -8.172 1 93.5 24 ILE B O 1
ATOM 834 N N . VAL B 1 25 ? -0.688 -19.125 -6.664 1 93.31 25 VAL B N 1
ATOM 835 C CA . VAL B 1 25 ? 0.271 -19.797 -5.797 1 93.31 25 VAL B CA 1
ATOM 836 C C . VAL B 1 25 ? -0.327 -21.109 -5.281 1 93.31 25 VAL B C 1
ATOM 838 O O . VAL B 1 25 ? 0.346 -22.141 -5.266 1 93.31 25 VAL B O 1
ATOM 841 N N . LYS B 1 26 ? -1.546 -21.094 -4.953 1 91.94 26 LYS B N 1
ATOM 842 C CA . LYS B 1 26 ? -2.23 -22.297 -4.488 1 91.94 26 LYS B CA 1
ATOM 843 C C . LYS B 1 26 ? -2.293 -23.359 -5.594 1 91.94 26 LYS B C 1
ATOM 845 O O . LYS B 1 26 ? -2.082 -24.547 -5.336 1 91.94 26 LYS B O 1
ATOM 850 N N . ARG B 1 27 ? -2.529 -22.906 -6.801 1 90.56 27 ARG B N 1
ATOM 851 C CA . ARG B 1 27 ? -2.605 -23.812 -7.941 1 90.56 27 ARG B CA 1
ATOM 852 C C . ARG B 1 27 ? -1.252 -24.4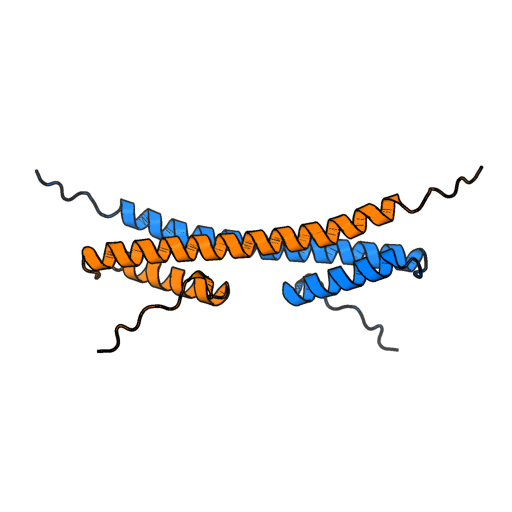53 -8.219 1 90.56 27 ARG B C 1
ATOM 854 O O . ARG B 1 27 ? -1.177 -25.656 -8.508 1 90.56 27 ARG B O 1
ATOM 861 N N . LEU B 1 28 ? -0.215 -23.719 -8.078 1 88.06 28 LEU B N 1
ATOM 862 C CA . LEU B 1 28 ? 1.135 -24.219 -8.305 1 88.06 28 LEU B CA 1
ATOM 863 C C . LEU B 1 28 ? 1.538 -25.203 -7.207 1 88.06 28 LEU B C 1
ATOM 865 O O . LEU B 1 28 ? 2.184 -26.219 -7.484 1 88.06 28 LEU B O 1
ATOM 869 N N . GLU B 1 29 ? 1.121 -24.938 -6.098 1 85.62 29 GLU B N 1
ATOM 870 C CA . GLU B 1 29 ? 1.436 -25.797 -4.961 1 85.62 29 GLU B CA 1
ATOM 871 C C . GLU B 1 29 ? 0.69 -27.125 -5.047 1 85.62 29 GLU B C 1
ATOM 873 O O . GLU B 1 29 ? 1.186 -28.156 -4.582 1 85.62 29 GLU B O 1
ATOM 878 N N . ASP B 1 30 ? -0.416 -27.125 -5.613 1 85.19 30 ASP B N 1
ATOM 879 C CA . ASP B 1 30 ? -1.209 -28.344 -5.758 1 85.19 30 ASP B CA 1
ATOM 880 C C . ASP B 1 30 ? -0.575 -29.281 -6.773 1 85.19 30 ASP B C 1
ATOM 882 O O . ASP B 1 30 ? -0.844 -30.484 -6.758 1 85.19 30 ASP B O 1
ATOM 886 N N . GLY B 1 31 ? 0.228 -28.938 -7.645 1 80.75 31 GLY B N 1
ATOM 887 C CA . GLY B 1 31 ? 0.996 -29.766 -8.57 1 80.75 31 GLY B CA 1
ATOM 888 C C . GLY B 1 31 ? 0.139 -30.438 -9.625 1 80.75 31 GLY B C 1
ATOM 889 O O . GLY B 1 31 ? 0.589 -31.359 -10.297 1 80.75 31 GLY B O 1
ATOM 890 N N . LYS B 1 32 ? -1.101 -29.969 -9.758 1 82.75 32 LYS B N 1
ATOM 891 C CA . LYS B 1 32 ? -2.006 -30.656 -10.68 1 82.75 32 LYS B CA 1
ATOM 892 C C . LYS B 1 32 ? -2.084 -29.922 -12.008 1 82.75 32 LYS B C 1
ATOM 894 O O . LYS B 1 32 ? -2.975 -30.188 -12.82 1 82.75 32 LYS B O 1
ATOM 899 N N . VAL B 1 33 ? -1.084 -29.078 -12.266 1 83.44 33 VAL B N 1
ATOM 900 C CA . VAL B 1 33 ? -1.13 -28.266 -13.484 1 83.44 33 VAL B CA 1
ATOM 901 C C . VAL B 1 33 ? -0.122 -28.812 -14.5 1 83.44 33 VAL B C 1
ATOM 903 O O . VAL B 1 33 ? 0.951 -29.297 -14.117 1 83.44 33 VAL B O 1
ATOM 906 N N . ALA B 1 34 ? -0.578 -28.969 -15.828 1 86.75 34 ALA B N 1
ATOM 907 C CA . ALA B 1 34 ? 0.333 -29.344 -16.906 1 86.75 34 ALA B CA 1
ATOM 908 C C . ALA B 1 34 ? 1.511 -28.375 -16.984 1 86.75 34 ALA B C 1
ATOM 910 O O . ALA B 1 34 ? 1.408 -27.234 -16.562 1 86.75 34 ALA B O 1
ATOM 911 N N . LEU B 1 35 ? 2.645 -28.938 -17.516 1 82.12 35 LEU B N 1
ATOM 912 C CA . LEU B 1 35 ? 3.871 -28.141 -17.594 1 82.12 35 LEU B CA 1
ATOM 913 C C . LEU B 1 35 ? 3.623 -26.812 -18.297 1 82.12 35 LEU B C 1
ATOM 915 O O . LEU B 1 35 ? 4.008 -25.766 -17.781 1 82.12 35 LEU B O 1
ATOM 919 N N . GLU B 1 36 ? 3.047 -26.812 -19.484 1 84.19 36 GLU B N 1
ATOM 920 C CA . GLU B 1 36 ? 2.787 -25.594 -20.25 1 84.19 36 GLU B CA 1
ATOM 921 C C . GLU B 1 36 ? 1.883 -24.641 -19.484 1 84.19 36 GLU B C 1
ATOM 923 O O . GLU B 1 36 ? 2.102 -23.422 -19.484 1 84.19 36 GLU B O 1
ATOM 928 N N . GLU B 1 37 ? 0.991 -25.094 -18.797 1 88.81 37 GLU B N 1
ATOM 929 C CA . GLU B 1 37 ? 0.083 -24.281 -18 1 88.81 37 GLU B CA 1
ATOM 930 C C . GLU B 1 37 ? 0.793 -23.703 -16.781 1 88.81 37 GLU B C 1
ATOM 932 O O . GLU B 1 37 ? 0.52 -22.578 -16.375 1 88.81 37 GLU B O 1
ATOM 937 N N . SER B 1 38 ? 1.743 -24.516 -16.375 1 87.12 38 SER B N 1
ATOM 938 C CA . SER B 1 38 ? 2.502 -24.062 -15.211 1 87.12 38 SER B CA 1
ATOM 939 C C . SER B 1 38 ? 3.355 -22.844 -15.555 1 87.12 38 SER B C 1
ATOM 941 O O . SER B 1 38 ? 3.471 -21.922 -14.758 1 87.12 38 SER B O 1
ATOM 943 N N . VAL B 1 39 ? 3.898 -22.859 -16.75 1 88.06 39 VAL B N 1
ATOM 944 C CA . VAL B 1 39 ? 4.73 -21.75 -17.188 1 88.06 39 VAL B CA 1
ATOM 945 C C . VAL B 1 39 ? 3.867 -20.5 -17.359 1 88.06 39 VAL B C 1
ATOM 947 O O . VAL B 1 39 ? 4.227 -19.422 -16.875 1 88.06 39 VAL B O 1
ATOM 950 N N . ALA B 1 40 ? 2.773 -20.594 -17.969 1 91 40 ALA B N 1
ATOM 951 C CA . ALA B 1 40 ? 1.873 -19.469 -18.188 1 91 40 ALA B CA 1
ATOM 952 C C . ALA B 1 40 ? 1.365 -18.906 -16.859 1 91 40 ALA B C 1
ATOM 954 O O . ALA B 1 40 ? 1.282 -17.688 -16.672 1 91 40 ALA B O 1
ATOM 955 N N . ILE B 1 41 ? 1.034 -19.797 -15.977 1 90.94 41 ILE B N 1
ATOM 956 C CA . ILE B 1 41 ? 0.528 -19.406 -14.664 1 90.94 41 ILE B CA 1
ATOM 957 C C . ILE B 1 41 ? 1.636 -18.719 -13.875 1 90.94 41 ILE B C 1
ATOM 959 O O . ILE B 1 41 ? 1.389 -17.734 -13.188 1 90.94 41 ILE B O 1
ATOM 963 N N . TYR B 1 42 ? 2.832 -19.234 -14.008 1 91.12 42 TYR B N 1
ATOM 964 C CA . TYR B 1 42 ? 3.979 -18.625 -13.344 1 91.12 42 TYR B CA 1
ATOM 965 C C . TYR B 1 42 ? 4.242 -17.219 -13.875 1 91.12 42 TYR B C 1
ATOM 967 O O . TYR B 1 42 ? 4.473 -16.297 -13.102 1 91.12 42 TYR B O 1
ATOM 975 N N . GLU B 1 43 ? 4.125 -17.031 -15.125 1 93.75 43 GLU B N 1
ATOM 976 C CA . GLU B 1 43 ? 4.34 -15.734 -15.75 1 93.75 43 GLU B CA 1
ATOM 977 C C . GLU B 1 43 ? 3.285 -14.727 -15.305 1 93.75 43 GLU B C 1
ATOM 979 O O . GLU B 1 43 ? 3.604 -13.57 -15.023 1 93.75 43 GLU B O 1
ATOM 984 N N . ARG B 1 44 ? 2.129 -15.164 -15.266 1 95.69 44 ARG B N 1
ATOM 985 C CA . ARG B 1 44 ? 1.058 -14.289 -14.797 1 95.69 44 ARG B CA 1
ATOM 986 C C . ARG B 1 44 ? 1.257 -13.914 -13.336 1 95.69 44 ARG B C 1
ATOM 988 O O . ARG B 1 44 ? 1.025 -12.766 -12.953 1 95.69 44 ARG B O 1
ATOM 995 N N . GLY B 1 45 ? 1.694 -14.914 -12.562 1 95.44 45 GLY B N 1
ATOM 996 C CA . GLY B 1 45 ? 1.997 -14.625 -11.172 1 95.44 45 GLY B CA 1
ATOM 997 C C . GLY B 1 45 ? 3.064 -13.555 -11.008 1 95.44 45 GLY B C 1
ATOM 998 O O . GLY B 1 45 ? 2.926 -12.656 -10.172 1 95.44 45 GLY B O 1
ATOM 999 N N . GLU B 1 46 ? 4.043 -13.641 -11.891 1 95.56 46 GLU B N 1
ATOM 1000 C CA . GLU B 1 46 ? 5.098 -12.633 -11.844 1 95.56 46 GLU B CA 1
ATOM 1001 C C . GLU B 1 46 ? 4.566 -11.25 -12.219 1 95.56 46 GLU B C 1
ATOM 1003 O O . GLU B 1 46 ? 4.949 -10.25 -11.609 1 95.56 46 GLU B O 1
ATOM 1008 N N . ALA B 1 47 ? 3.771 -11.25 -13.156 1 97.44 47 ALA B N 1
ATOM 1009 C CA . ALA B 1 47 ? 3.178 -9.992 -13.586 1 97.44 47 ALA B CA 1
ATOM 1010 C C . ALA B 1 47 ? 2.303 -9.391 -12.484 1 97.44 47 ALA B C 1
ATOM 1012 O O . ALA B 1 47 ? 2.314 -8.18 -12.266 1 97.44 47 ALA B O 1
ATOM 1013 N N . LEU B 1 48 ? 1.535 -10.258 -11.836 1 97.88 48 LEU B N 1
ATOM 1014 C CA . LEU B 1 48 ? 0.682 -9.805 -10.742 1 97.88 48 LEU B CA 1
ATOM 1015 C C . LEU B 1 48 ? 1.518 -9.281 -9.578 1 97.88 48 LEU B C 1
ATOM 1017 O O . LEU B 1 48 ? 1.161 -8.281 -8.961 1 97.88 48 LEU B O 1
ATOM 1021 N N . LYS B 1 49 ? 2.631 -9.875 -9.258 1 97.25 49 LYS B N 1
ATOM 1022 C CA . LYS B 1 49 ? 3.549 -9.391 -8.234 1 97.25 49 LYS B CA 1
ATOM 1023 C C . LYS B 1 49 ? 4.07 -7.996 -8.57 1 97.25 49 LYS B C 1
ATOM 1025 O O . LYS B 1 49 ? 4.078 -7.102 -7.723 1 97.25 49 LYS B O 1
ATOM 1030 N N . ARG B 1 50 ? 4.445 -7.832 -9.805 1 97.81 50 ARG B N 1
ATOM 1031 C CA . ARG B 1 50 ? 4.941 -6.535 -10.25 1 97.81 50 ARG B CA 1
ATOM 1032 C C . ARG B 1 50 ? 3.854 -5.469 -10.156 1 97.81 50 ARG B C 1
ATOM 1034 O O . ARG B 1 50 ? 4.121 -4.332 -9.773 1 97.81 50 ARG B O 1
ATOM 1041 N N . ARG B 1 51 ? 2.666 -5.852 -10.453 1 98.44 51 ARG B N 1
ATOM 1042 C CA . ARG B 1 51 ? 1.529 -4.945 -10.352 1 98.44 51 ARG B CA 1
ATOM 1043 C C . ARG B 1 51 ? 1.318 -4.492 -8.906 1 98.44 51 ARG B C 1
ATOM 1045 O O . ARG B 1 51 ? 1.128 -3.301 -8.648 1 98.44 51 ARG B O 1
ATOM 1052 N N . CYS B 1 52 ? 1.362 -5.422 -8.031 1 98.44 52 CYS B N 1
ATOM 1053 C C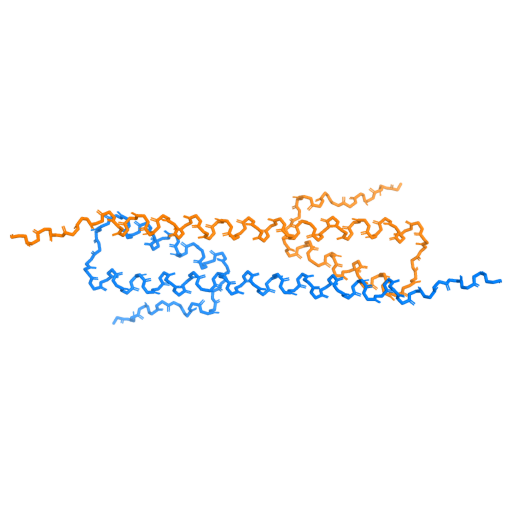A . CYS B 1 52 ? 1.216 -5.102 -6.617 1 98.44 52 CYS B CA 1
ATOM 1054 C C . CYS B 1 52 ? 2.332 -4.172 -6.152 1 98.44 52 CYS B C 1
ATOM 1056 O O . CYS B 1 52 ? 2.076 -3.184 -5.461 1 98.44 52 CYS B O 1
ATOM 1058 N N . GLU B 1 53 ? 3.541 -4.434 -6.586 1 98.12 53 GLU B N 1
ATOM 1059 C CA . GLU B 1 53 ? 4.688 -3.615 -6.207 1 98.12 53 GLU B CA 1
ATOM 1060 C C . GLU B 1 53 ? 4.57 -2.201 -6.77 1 98.12 53 GLU B C 1
ATOM 1062 O O . GLU B 1 53 ? 4.895 -1.228 -6.086 1 98.12 53 GLU B O 1
ATOM 1067 N N . GLU B 1 54 ? 4.145 -2.148 -7.953 1 98.38 54 GLU B N 1
ATOM 1068 C CA . GLU B 1 54 ? 3.951 -0.848 -8.586 1 98.38 54 GLU B CA 1
ATOM 1069 C C . GLU B 1 54 ? 2.91 -0.02 -7.84 1 98.38 54 GLU B C 1
ATOM 1071 O O . GLU B 1 54 ? 3.117 1.169 -7.59 1 98.38 54 GLU B O 1
ATOM 1076 N N . LEU B 1 55 ? 1.873 -0.65 -7.516 1 98.44 55 LEU B N 1
ATOM 1077 C CA . LEU B 1 55 ? 0.798 0.043 -6.812 1 98.44 55 LEU B CA 1
ATOM 1078 C C . LEU B 1 55 ? 1.253 0.487 -5.426 1 98.44 55 LEU B C 1
ATOM 1080 O O . LEU B 1 55 ? 0.922 1.589 -4.984 1 98.44 55 LEU B O 1
ATOM 1084 N N . LEU B 1 56 ? 2.027 -0.325 -4.707 1 98.5 56 LEU B N 1
ATOM 1085 C CA . LEU B 1 56 ? 2.576 0.029 -3.402 1 98.5 56 LEU B CA 1
ATOM 1086 C C . LEU B 1 56 ? 3.562 1.186 -3.523 1 98.5 56 LEU B C 1
ATOM 1088 O O . LEU B 1 56 ? 3.547 2.109 -2.705 1 98.5 56 LEU B O 1
ATOM 1092 N N . ARG B 1 57 ? 4.344 1.208 -4.566 1 98.25 57 ARG B N 1
ATOM 1093 C CA . ARG B 1 57 ? 5.293 2.295 -4.793 1 98.25 57 ARG B CA 1
ATOM 1094 C C . ARG B 1 57 ? 4.562 3.607 -5.062 1 98.25 57 ARG B C 1
ATOM 1096 O O . ARG B 1 57 ? 4.98 4.664 -4.582 1 98.25 57 ARG B O 1
ATOM 1103 N N . ARG B 1 58 ? 3.543 3.525 -5.797 1 98.06 58 ARG B N 1
ATOM 1104 C CA . ARG B 1 58 ? 2.758 4.719 -6.098 1 98.06 58 ARG B CA 1
ATOM 1105 C C . ARG B 1 58 ? 2.117 5.285 -4.832 1 98.06 58 ARG B C 1
ATOM 1107 O O . ARG B 1 58 ? 2.082 6.5 -4.641 1 98.06 58 ARG B O 1
ATOM 1114 N N . ALA B 1 59 ? 1.675 4.379 -4.066 1 98 59 ALA B N 1
ATOM 1115 C CA . ALA B 1 59 ? 1.078 4.797 -2.801 1 98 59 ALA B CA 1
ATOM 1116 C C . ALA B 1 59 ? 2.119 5.441 -1.891 1 98 59 ALA B C 1
ATOM 1118 O O . ALA B 1 59 ? 1.856 6.477 -1.275 1 98 59 ALA B O 1
ATOM 1119 N N . GLU B 1 60 ? 3.279 4.887 -1.78 1 98.31 60 GLU B N 1
ATOM 1120 C CA . GLU B 1 60 ? 4.371 5.445 -0.991 1 98.31 60 GLU B CA 1
ATOM 1121 C C . GLU B 1 60 ? 4.777 6.824 -1.508 1 98.31 60 GLU B C 1
ATOM 1123 O O . GLU B 1 60 ? 4.996 7.746 -0.722 1 98.31 60 GLU B O 1
ATOM 1128 N N . ALA B 1 61 ? 4.852 6.949 -2.811 1 97.94 61 ALA B N 1
ATOM 1129 C CA . ALA B 1 61 ? 5.207 8.227 -3.432 1 97.94 61 ALA B CA 1
ATOM 1130 C C . ALA B 1 61 ? 4.168 9.297 -3.115 1 97.94 61 ALA B C 1
ATOM 1132 O O . ALA B 1 61 ? 4.512 10.453 -2.887 1 97.94 61 ALA B O 1
ATOM 1133 N N . ARG B 1 62 ? 2.922 8.875 -3.094 1 97.38 62 ARG B N 1
ATOM 1134 C CA . ARG B 1 62 ? 1.838 9.797 -2.779 1 97.38 62 ARG B CA 1
ATOM 1135 C C . ARG B 1 62 ? 1.945 10.305 -1.344 1 97.38 62 ARG B C 1
ATOM 1137 O O . ARG B 1 62 ? 1.828 11.5 -1.091 1 97.38 62 ARG B O 1
ATOM 1144 N N . VAL B 1 63 ? 2.223 9.422 -0.43 1 97.38 63 VAL B N 1
ATOM 1145 C CA . VAL B 1 63 ? 2.398 9.781 0.972 1 97.38 63 VAL B CA 1
ATOM 1146 C C . VAL B 1 63 ? 3.57 10.75 1.112 1 97.38 63 VAL B C 1
ATOM 1148 O O . VAL B 1 63 ? 3.475 11.75 1.825 1 97.38 63 VAL B O 1
ATOM 1151 N N . GLU B 1 64 ? 4.672 10.508 0.478 1 96.19 64 GLU B N 1
ATOM 1152 C CA . GLU B 1 64 ? 5.867 11.344 0.541 1 96.19 64 GLU B CA 1
ATOM 1153 C C . GLU B 1 64 ? 5.598 12.742 -0.011 1 96.19 64 GLU B C 1
ATOM 1155 O O . GLU B 1 64 ? 6.027 13.742 0.572 1 96.19 64 GLU B O 1
ATOM 1160 N N . LYS B 1 65 ? 4.922 12.797 -1.108 1 96.19 65 LYS B N 1
ATOM 1161 C CA . LYS B 1 65 ? 4.609 14.078 -1.724 1 96.19 65 LYS B CA 1
ATOM 1162 C C . LYS B 1 65 ? 3.766 14.945 -0.79 1 96.19 65 LYS B C 1
ATOM 1164 O O . LYS B 1 65 ? 4.055 16.125 -0.605 1 96.19 65 LYS B O 1
ATOM 1169 N N . ILE B 1 66 ? 2.84 14.359 -0.196 1 94.44 66 ILE B N 1
ATOM 1170 C CA . ILE B 1 66 ? 1.943 15.086 0.697 1 94.44 66 ILE B CA 1
ATOM 1171 C C . ILE B 1 66 ? 2.723 15.594 1.908 1 94.44 66 ILE B C 1
ATOM 1173 O O . ILE B 1 66 ? 2.545 16.734 2.334 1 94.44 66 ILE B O 1
ATOM 1177 N N . THR B 1 67 ? 3.619 14.766 2.439 1 92.12 67 THR B N 1
ATOM 1178 C CA . THR B 1 67 ? 4.332 15.117 3.664 1 92.12 67 THR B CA 1
ATOM 1179 C C . THR B 1 67 ? 5.441 16.125 3.375 1 92.12 67 THR B C 1
ATOM 1181 O O . THR B 1 67 ? 5.789 16.938 4.23 1 92.12 67 THR B O 1
ATOM 1184 N N . THR B 1 68 ? 6.027 16.078 2.248 1 90.31 68 THR B N 1
ATOM 1185 C CA . THR B 1 68 ? 7.031 17.062 1.84 1 90.31 68 THR B CA 1
ATOM 1186 C C . THR B 1 68 ? 6.41 18.453 1.701 1 90.31 68 THR B C 1
ATOM 1188 O O . THR B 1 68 ? 7.012 19.438 2.107 1 90.31 68 THR B O 1
ATOM 1191 N N . ASP B 1 69 ? 5.281 18.5 1.251 1 83.19 69 ASP B N 1
ATOM 1192 C CA . ASP B 1 69 ? 4.559 19.766 1.142 1 83.19 69 ASP B CA 1
ATOM 1193 C C . ASP B 1 69 ? 4.281 20.359 2.52 1 83.19 69 ASP B C 1
ATOM 1195 O O . ASP B 1 69 ? 4.383 21.578 2.707 1 83.19 69 ASP B O 1
ATOM 1199 N N . ALA B 1 70 ? 4.102 19.516 3.41 1 78.25 70 ALA B N 1
ATOM 1200 C CA . ALA B 1 70 ? 3.852 19.953 4.781 1 78.25 70 ALA B CA 1
ATOM 1201 C C . ALA B 1 70 ? 5.117 20.531 5.406 1 78.25 70 ALA B C 1
ATOM 1203 O O . ALA B 1 70 ? 5.059 21.531 6.125 1 78.25 70 ALA B O 1
ATOM 1204 N N . SER B 1 71 ? 6.25 19.875 5.172 1 77 71 SER B N 1
ATOM 1205 C CA . SER B 1 71 ? 7.523 20.281 5.758 1 77 71 SER B CA 1
ATOM 1206 C C . SER B 1 71 ? 8.047 21.562 5.117 1 77 71 SER B C 1
ATOM 1208 O O . SER B 1 71 ? 8.734 22.359 5.766 1 77 71 SER B O 1
ATOM 1210 N N . GLY B 1 72 ? 7.973 21.641 3.775 1 72.62 72 GLY B N 1
ATOM 1211 C CA . GLY B 1 72 ? 8.391 22.859 3.082 1 72.62 72 GLY B CA 1
ATOM 1212 C C . GLY B 1 72 ? 7.703 24.109 3.59 1 72.62 72 GLY B C 1
ATOM 1213 O O . GLY B 1 72 ? 8.297 25.188 3.592 1 72.62 72 GLY B O 1
ATOM 1214 N N . HIS B 1 73 ? 6.59 24.047 4.066 1 62.88 73 HIS B N 1
ATOM 1215 C CA . HIS B 1 73 ? 5.832 25.203 4.543 1 62.88 73 HIS B CA 1
ATOM 1216 C C . HIS B 1 73 ? 6.195 25.547 5.984 1 62.88 73 HIS B C 1
ATOM 1218 O O . HIS B 1 73 ? 6.18 26.703 6.375 1 62.88 73 HIS B O 1
ATOM 1224 N N . VAL B 1 74 ? 6.477 24.547 6.773 1 60.31 74 VAL B N 1
ATOM 1225 C CA . VAL B 1 74 ? 6.887 24.828 8.148 1 60.31 74 VAL B CA 1
ATOM 1226 C C . VAL B 1 74 ? 8.172 25.656 8.141 1 60.31 74 VAL B C 1
ATOM 1228 O O . VAL B 1 74 ? 8.367 26.516 9.008 1 60.31 74 VAL B O 1
ATOM 1231 N N . THR B 1 75 ? 9.039 25.391 7.254 1 57.34 75 THR B N 1
ATOM 1232 C CA . THR B 1 75 ? 10.281 26.141 7.176 1 57.34 75 THR B CA 1
ATOM 1233 C C . THR B 1 75 ? 10.023 27.562 6.66 1 57.34 75 THR B C 1
ATOM 1235 O O . THR B 1 75 ? 10.773 28.484 6.973 1 57.34 75 THR B O 1
ATOM 1238 N N . GLY B 1 76 ? 9.008 27.719 5.914 1 53.09 76 GLY B N 1
ATOM 1239 C CA . GLY B 1 76 ? 8.742 29.047 5.402 1 53.09 76 GLY B CA 1
ATOM 1240 C C . GLY B 1 76 ? 8.234 30 6.461 1 53.09 76 GLY B C 1
ATOM 1241 O O . GLY B 1 76 ? 8.008 31.188 6.188 1 53.09 76 GLY B O 1
ATOM 1242 N N . THR B 1 77 ? 7.727 29.531 7.465 1 52.88 77 THR B N 1
ATOM 1243 C CA . THR B 1 77 ? 7.395 30.484 8.523 1 52.88 77 THR B CA 1
ATOM 1244 C C . THR B 1 77 ? 8.656 31.125 9.094 1 52.88 77 THR B C 1
ATOM 1246 O O . THR B 1 77 ? 9.516 30.422 9.641 1 52.88 77 THR B O 1
ATOM 1249 N N . GLU B 1 78 ? 9.125 32.156 8.492 1 52.91 78 GLU B N 1
ATOM 1250 C CA . GLU B 1 78 ? 10.234 33 8.883 1 52.91 78 GLU B CA 1
ATOM 1251 C C . GLU B 1 78 ? 10.242 33.25 10.391 1 52.91 78 GLU B C 1
ATOM 1253 O O . GLU B 1 78 ? 9.195 33.5 10.992 1 52.91 78 GLU B O 1
ATOM 1258 N N . PRO B 1 79 ? 11.234 32.688 11.031 1 53.53 79 PRO B N 1
ATOM 1259 C CA . PRO B 1 79 ? 11.367 33.062 12.445 1 53.53 79 PRO B CA 1
ATOM 1260 C C . PRO B 1 79 ? 11.031 34.5 12.727 1 53.53 79 PRO B C 1
ATOM 1262 O O . PRO B 1 79 ? 11.258 35.375 11.883 1 53.53 79 PRO B O 1
ATOM 1265 N N . LEU B 1 80 ? 9.945 34.781 13.438 1 50.25 80 LEU B N 1
ATOM 1266 C CA . LEU B 1 80 ? 9.781 36.125 13.922 1 50.25 80 LEU B CA 1
ATOM 1267 C C . LEU B 1 80 ? 11.117 36.719 14.383 1 50.25 80 LEU B C 1
ATOM 1269 O O . LEU B 1 80 ? 11.773 36.156 15.266 1 50.25 80 LEU B O 1
ATOM 1273 N N . ASP B 1 81 ? 11.867 37.25 13.461 1 48.84 81 ASP B N 1
ATOM 1274 C CA . ASP B 1 81 ? 13.008 38.031 13.906 1 48.84 81 ASP B CA 1
ATOM 1275 C C . ASP B 1 81 ? 12.641 38.906 15.125 1 48.84 81 ASP B C 1
ATOM 1277 O O . ASP B 1 81 ? 11.891 39.875 15 1 48.84 81 ASP B O 1
ATOM 1281 N N . VAL B 1 82 ? 12.336 38.25 16.234 1 47.88 82 VAL B N 1
ATOM 1282 C CA . VAL B 1 82 ? 12.281 39.062 17.438 1 47.88 82 VAL B CA 1
ATOM 1283 C C . VAL B 1 82 ? 13.633 39.75 17.672 1 47.88 82 VAL B C 1
ATOM 1285 O O . VAL B 1 82 ? 14.609 39.094 18.016 1 47.88 82 VAL B O 1
ATOM 1288 N N . ARG B 1 83 ? 14.141 40.531 16.688 1 41.84 83 ARG B N 1
ATOM 1289 C CA . ARG B 1 83 ? 15.094 41.5 17.188 1 41.84 83 ARG B CA 1
ATOM 1290 C C . ARG B 1 83 ? 14.375 42.625 17.969 1 41.84 83 ARG B C 1
ATOM 1292 O O . ARG B 1 83 ? 13.25 43 17.641 1 41.84 83 ARG B O 1
#

InterPro domains:
  IPR003761 Exonuclease VII, small subunit [MF_00337] (13-73)
  IPR003761 Exonuclease VII, small subunit [PF02609] (14-65)
  IPR003761 Exonuclease VII, small subunit [PIRSF006488] (11-78)
  IPR003761 Exonuclease VII, small subunit [PTHR34137] (7-81)
  IPR003761 Exonuclease VII, small subunit [TIGR01280] (13-68)
  IPR037004 Exonuclease VII, small subunit superfamily [G3DSA:1.10.287.1040] (9-80)
  IPR037004 Exonuclease VII, small subunit superfamily [SSF116842] (7-73)

Secondary structure (DSSP, 8-state):
----PPPPGGG--HHHHHHHHHHHHHHHHHT-S-HHHHHHHHHHHHHHHHHHHHHHHHHHHHHHHHHHHHHHHHHTS------/----PPPPGGG--HHHHHHHHHHHHHHHHHT-S-HHHHHHHHHHHHHHHHHHHHHHHHHHHHHHHHHHHHHHHHHHS------

Organism: Nitrobacter winogradskyi (strain ATCC 25391 / DSM 10237 / CIP 104748 / NCIMB 11846 / Nb-255) (NCBI:txid323098)

Nearest PDB structures (foldseek):
  3uul-assembly1_A  TM=8.739E-01  e=2.224E+00  Rattus norvegicus
  3i2w-assembly1_B  TM=6.840E-01  e=3.047E+00  Drosophila melanogaster
  3uul-assembly1_A  TM=8.737E-01  e=2.224E+00  Rattus norvegicus
  3i2w-assembly1_B  TM=6.829E-01  e=3.047E+00  Drosophila melanogaster